Protein AF-A0A2Z5E8T5-F1 (afdb_monomer)

Nearest PDB structures (foldseek):
  2a0l-assembly1_A  TM=4.225E-01  e=3.877E+00  Aeropyrum pernix

Structure (mmCIF, N/CA/C/O backbone):
data_AF-A0A2Z5E8T5-F1
#
_entry.id   AF-A0A2Z5E8T5-F1
#
loop_
_atom_site.group_PDB
_atom_site.id
_atom_site.type_symbol
_atom_site.label_atom_id
_atom_site.label_alt_id
_atom_site.label_comp_id
_atom_site.label_asym_id
_atom_site.label_entity_id
_atom_site.label_seq_id
_atom_site.pdbx_PDB_ins_code
_atom_site.Cartn_x
_atom_site.Cartn_y
_atom_site.Cartn_z
_atom_site.occupancy
_atom_site.B_iso_or_equiv
_atom_site.auth_seq_id
_atom_site.auth_comp_id
_atom_site.auth_asym_id
_atom_site.auth_atom_id
_atom_site.pdbx_PDB_model_num
ATOM 1 N N . MET A 1 1 ? 76.061 -44.565 -64.179 1.00 37.62 1 MET A N 1
ATOM 2 C CA . MET A 1 1 ? 76.411 -43.199 -64.621 1.00 37.62 1 MET A CA 1
ATOM 3 C C . MET A 1 1 ? 75.192 -42.305 -64.399 1.00 37.62 1 MET A C 1
ATOM 5 O O . MET A 1 1 ? 74.173 -42.551 -65.015 1.00 37.62 1 MET A O 1
ATOM 9 N N . ARG A 1 2 ? 75.300 -41.370 -63.441 1.00 33.19 2 ARG A N 1
ATOM 10 C CA . ARG A 1 2 ? 74.485 -40.158 -63.188 1.00 33.19 2 ARG A CA 1
ATOM 11 C C . ARG A 1 2 ? 72.934 -40.167 -63.265 1.00 33.19 2 ARG A C 1
ATOM 13 O O . ARG A 1 2 ? 72.354 -40.121 -64.337 1.00 33.19 2 ARG A O 1
ATOM 20 N N . THR A 1 3 ? 72.355 -39.966 -62.071 1.00 33.94 3 THR A N 1
ATOM 21 C CA . THR A 1 3 ? 71.378 -38.913 -61.692 1.00 33.94 3 THR A CA 1
ATOM 22 C C . THR A 1 3 ? 69.934 -38.986 -62.209 1.00 33.94 3 THR A C 1
ATOM 24 O O . THR A 1 3 ? 69.687 -38.767 -63.389 1.00 33.94 3 THR A O 1
ATOM 27 N N . LYS A 1 4 ? 68.972 -39.086 -61.272 1.00 38.22 4 LYS A N 1
ATOM 28 C CA . LYS A 1 4 ? 67.991 -38.032 -60.896 1.00 38.22 4 LYS A CA 1
ATOM 29 C C . LYS A 1 4 ? 66.835 -38.657 -60.096 1.00 38.22 4 LYS A C 1
ATOM 31 O O . LYS A 1 4 ? 65.889 -39.173 -60.677 1.00 38.22 4 LYS A O 1
ATOM 36 N N . GLU A 1 5 ? 66.901 -38.582 -58.766 1.00 36.44 5 GLU A N 1
ATOM 37 C CA . GLU A 1 5 ? 65.708 -38.716 -57.922 1.00 36.44 5 GLU A CA 1
ATOM 38 C C . GLU A 1 5 ? 64.935 -37.397 -57.975 1.00 36.44 5 GLU A C 1
ATOM 40 O O . GLU A 1 5 ? 65.465 -36.329 -57.666 1.00 36.44 5 GLU A O 1
ATOM 45 N N . ILE A 1 6 ? 63.698 -37.479 -58.458 1.00 43.78 6 ILE A N 1
ATOM 46 C CA . ILE A 1 6 ? 62.790 -36.354 -58.641 1.00 43.78 6 ILE A CA 1
ATOM 47 C C . ILE A 1 6 ? 61.956 -36.198 -57.370 1.00 43.78 6 ILE A C 1
ATOM 49 O O . ILE A 1 6 ? 61.222 -37.094 -56.957 1.00 43.78 6 ILE A O 1
ATOM 53 N N . THR A 1 7 ? 62.095 -35.015 -56.783 1.00 37.44 7 THR A N 1
ATOM 54 C CA . THR A 1 7 ? 61.328 -34.419 -55.693 1.00 37.44 7 THR A CA 1
ATOM 55 C C . THR A 1 7 ? 59.827 -34.716 -55.781 1.00 37.44 7 THR A C 1
ATOM 57 O O . THR A 1 7 ? 59.145 -34.278 -56.707 1.00 37.44 7 THR A O 1
ATOM 60 N N . ARG A 1 8 ? 59.284 -35.398 -54.766 1.00 42.44 8 ARG A N 1
ATOM 61 C CA . ARG A 1 8 ? 57.838 -35.449 -54.506 1.00 42.44 8 ARG A CA 1
ATOM 62 C C . ARG A 1 8 ? 57.393 -34.126 -53.874 1.00 42.44 8 ARG A C 1
ATOM 64 O O . ARG A 1 8 ? 57.568 -33.924 -52.677 1.00 42.44 8 ARG A O 1
ATOM 71 N N . HIS A 1 9 ? 56.773 -33.250 -54.660 1.00 41.66 9 HIS A N 1
ATOM 72 C CA . HIS A 1 9 ? 55.903 -32.189 -54.149 1.00 41.66 9 HIS A CA 1
ATOM 73 C C . HIS A 1 9 ? 54.445 -32.605 -54.361 1.00 41.66 9 HIS A C 1
ATOM 75 O O . HIS A 1 9 ? 53.893 -32.460 -55.446 1.00 41.66 9 HIS A O 1
ATOM 81 N N . GLY A 1 10 ? 53.845 -33.173 -53.313 1.00 39.38 10 GLY A N 1
ATOM 82 C CA . GLY A 1 10 ? 52.421 -33.487 -53.236 1.00 39.38 10 GLY A CA 1
ATOM 83 C C . GLY A 1 10 ? 51.745 -32.553 -52.240 1.00 39.38 10 GLY A C 1
ATOM 84 O O . GLY A 1 10 ? 52.030 -32.612 -51.050 1.00 39.38 10 GLY A O 1
ATOM 85 N N . ALA A 1 11 ? 50.906 -31.672 -52.777 1.00 38.12 11 ALA A N 1
ATOM 86 C CA . ALA A 1 11 ? 50.112 -30.631 -52.138 1.00 38.12 11 ALA A CA 1
ATOM 87 C C . ALA A 1 11 ? 49.584 -30.953 -50.725 1.00 38.12 11 ALA A C 1
ATOM 89 O O . ALA A 1 11 ? 48.698 -31.789 -50.544 1.00 38.12 11 ALA A O 1
ATOM 90 N N . ALA A 1 12 ? 50.045 -30.185 -49.734 1.00 37.97 12 ALA A N 1
ATOM 91 C CA . ALA A 1 12 ? 49.300 -29.987 -48.501 1.00 37.97 12 ALA A CA 1
ATOM 92 C C . ALA A 1 12 ? 48.084 -29.105 -48.823 1.00 37.97 12 ALA A C 1
ATOM 94 O O . ALA A 1 12 ? 48.217 -27.911 -49.088 1.00 37.97 12 ALA A O 1
ATOM 95 N N . THR A 1 13 ? 46.895 -29.707 -48.833 1.00 41.06 13 THR A N 1
ATOM 96 C CA . THR A 1 13 ? 45.636 -28.959 -48.814 1.00 41.06 13 THR A CA 1
ATOM 97 C C . THR A 1 13 ? 45.544 -28.270 -47.458 1.00 41.06 13 THR A C 1
ATOM 99 O O . THR A 1 13 ? 45.230 -28.895 -46.449 1.00 41.06 13 THR A O 1
ATOM 102 N N . VAL A 1 14 ? 45.887 -26.986 -47.422 1.00 44.00 14 VAL A N 1
ATOM 103 C CA . VAL A 1 14 ? 45.612 -26.122 -46.274 1.00 44.00 14 VAL A CA 1
ATOM 104 C C . VAL A 1 14 ? 44.092 -25.960 -46.209 1.00 44.00 14 VAL A C 1
ATOM 106 O O . VAL A 1 14 ? 43.507 -25.522 -47.204 1.00 44.00 14 VAL A O 1
ATOM 109 N N . PRO A 1 15 ? 43.416 -26.305 -45.099 1.00 41.75 15 PRO A N 1
ATOM 110 C CA . PRO A 1 15 ? 42.011 -25.972 -44.969 1.00 41.75 15 PRO A CA 1
ATOM 111 C C . PRO A 1 15 ? 41.918 -24.446 -44.972 1.00 41.75 15 PRO A C 1
ATOM 113 O O . PRO A 1 15 ? 42.493 -23.771 -44.115 1.00 41.75 15 PRO A O 1
ATOM 116 N N . ILE A 1 16 ? 41.221 -23.895 -45.964 1.00 44.69 16 ILE A N 1
ATOM 117 C CA . ILE A 1 16 ? 40.767 -22.509 -45.935 1.00 44.69 16 ILE A CA 1
ATOM 118 C C . ILE A 1 16 ? 39.766 -22.448 -44.782 1.00 44.69 16 ILE A C 1
ATOM 120 O O . ILE A 1 16 ? 38.584 -22.739 -44.945 1.00 44.69 16 ILE A O 1
ATOM 124 N N . ILE A 1 17 ? 40.269 -22.157 -43.583 1.00 47.75 17 ILE A N 1
ATOM 125 C CA . ILE A 1 17 ? 39.440 -21.821 -42.434 1.00 47.75 17 ILE A CA 1
ATOM 126 C C . ILE A 1 17 ? 38.748 -20.521 -42.820 1.00 47.75 17 ILE A C 1
ATOM 128 O O . ILE A 1 17 ? 39.371 -19.457 -42.883 1.00 47.75 17 ILE A O 1
ATOM 132 N N . ASP A 1 18 ? 37.464 -20.635 -43.143 1.00 47.28 18 ASP A N 1
ATOM 133 C CA . ASP A 1 18 ? 36.591 -19.513 -43.432 1.00 47.28 18 ASP A CA 1
ATOM 134 C C . ASP A 1 18 ? 36.498 -18.618 -42.186 1.00 47.28 18 ASP A C 1
ATOM 136 O O . ASP A 1 18 ? 35.651 -18.799 -41.308 1.00 47.28 18 ASP A O 1
ATOM 140 N N . ARG A 1 19 ? 37.393 -17.622 -42.099 1.00 44.12 19 ARG A N 1
ATOM 141 C CA . ARG A 1 19 ? 37.381 -16.574 -41.060 1.00 44.12 19 ARG A CA 1
ATOM 142 C C . ARG A 1 19 ? 36.030 -15.856 -40.980 1.00 44.12 19 ARG A C 1
ATOM 144 O O . ARG A 1 19 ? 35.730 -15.242 -39.958 1.00 44.12 19 ARG A O 1
ATOM 151 N N . ARG A 1 20 ? 35.210 -15.923 -42.033 1.00 46.78 20 ARG A N 1
ATOM 152 C CA . ARG A 1 20 ? 33.877 -15.320 -42.092 1.00 46.78 20 ARG A CA 1
ATOM 153 C C . ARG A 1 20 ? 32.822 -16.148 -41.350 1.00 46.78 20 ARG A C 1
ATOM 155 O O . ARG A 1 20 ? 31.819 -15.562 -40.943 1.00 46.78 20 ARG A O 1
ATOM 162 N N . SER A 1 21 ? 33.054 -17.448 -41.137 1.00 41.28 21 SER A N 1
ATOM 163 C CA . SER A 1 21 ? 32.186 -18.324 -40.338 1.00 41.28 21 SER A CA 1
ATOM 164 C C . SER A 1 21 ? 32.439 -18.155 -38.836 1.00 41.28 21 SER A C 1
ATOM 166 O O . SER A 1 21 ? 31.487 -17.906 -38.098 1.00 41.28 21 SER A O 1
ATOM 168 N N . MET A 1 22 ? 33.707 -18.135 -38.391 1.00 37.91 22 MET A N 1
ATOM 169 C CA . MET A 1 22 ? 34.032 -17.920 -36.965 1.00 37.91 22 MET A CA 1
ATOM 170 C C . MET A 1 22 ? 33.538 -16.559 -36.451 1.00 37.91 22 MET A C 1
ATOM 172 O O . MET A 1 22 ? 32.904 -16.491 -35.404 1.00 37.91 22 MET A O 1
ATOM 176 N N . LEU A 1 23 ? 33.713 -15.478 -37.224 1.00 47.28 23 LEU A N 1
ATOM 177 C CA . LEU A 1 23 ? 33.246 -14.147 -36.810 1.00 47.28 23 LEU A CA 1
ATOM 178 C C . LEU A 1 23 ? 31.711 -14.036 -36.734 1.00 47.28 23 LEU A C 1
ATOM 180 O O . LEU A 1 23 ? 31.197 -13.206 -35.987 1.00 47.28 23 LEU A O 1
ATOM 184 N N . ARG A 1 24 ? 30.955 -14.858 -37.478 1.00 45.69 24 ARG A N 1
ATOM 185 C CA . ARG A 1 24 ? 29.482 -14.884 -37.381 1.00 45.69 24 ARG A CA 1
ATOM 186 C C . ARG A 1 24 ? 29.002 -15.664 -36.161 1.00 45.69 24 ARG A C 1
ATOM 188 O O . ARG A 1 24 ? 27.991 -15.282 -35.572 1.00 45.69 24 ARG A O 1
ATOM 195 N N . GLU A 1 25 ? 29.708 -16.719 -35.769 1.00 45.88 25 GLU A N 1
ATOM 196 C CA . GLU A 1 25 ? 29.376 -17.515 -34.583 1.00 45.88 25 GLU A CA 1
ATOM 197 C C . GLU A 1 25 ? 29.779 -16.812 -33.287 1.00 45.88 25 GLU A C 1
ATOM 199 O O . GLU A 1 25 ? 28.985 -16.817 -32.347 1.00 45.88 25 GLU A O 1
ATOM 204 N N . ASP A 1 26 ? 30.908 -16.098 -33.263 1.00 45.84 26 ASP A N 1
ATOM 205 C CA . ASP A 1 26 ? 31.316 -15.274 -32.117 1.00 45.84 26 ASP A CA 1
ATOM 206 C C . ASP A 1 26 ? 30.345 -14.113 -31.869 1.00 45.84 26 ASP A C 1
ATOM 208 O O . ASP A 1 26 ? 29.945 -13.863 -30.732 1.00 45.84 26 ASP A O 1
ATOM 212 N N . VAL A 1 27 ? 29.856 -13.450 -32.924 1.00 51.03 27 VAL A N 1
ATOM 213 C CA . VAL A 1 27 ? 28.809 -12.420 -32.789 1.00 51.03 27 VAL A CA 1
ATOM 214 C C . VAL A 1 27 ? 27.501 -13.038 -32.284 1.00 51.03 27 VAL A C 1
ATOM 216 O O . VAL A 1 27 ? 26.835 -12.445 -31.431 1.00 51.03 27 VAL A O 1
ATOM 219 N N . LYS A 1 28 ? 27.137 -14.242 -32.741 1.00 49.72 28 LYS A N 1
ATOM 220 C CA . LYS A 1 28 ? 25.921 -14.948 -32.301 1.00 49.72 28 LYS A CA 1
ATOM 221 C C . LYS A 1 28 ? 26.032 -15.456 -30.854 1.00 49.72 28 LYS A C 1
ATOM 223 O O . LYS A 1 28 ? 25.049 -15.384 -30.115 1.00 49.72 28 LYS A O 1
ATOM 228 N N . MET A 1 29 ? 27.216 -15.889 -30.416 1.00 52.53 29 MET A N 1
ATOM 229 C CA . MET A 1 29 ? 27.487 -16.280 -29.028 1.00 52.53 29 MET A CA 1
ATOM 230 C C . MET A 1 29 ? 27.579 -15.075 -28.088 1.00 52.53 29 MET A C 1
ATOM 232 O O . MET A 1 29 ? 27.025 -15.131 -26.990 1.00 52.53 29 MET A O 1
ATOM 236 N N . MET A 1 30 ? 28.170 -13.959 -28.522 1.00 41.31 30 MET A N 1
ATOM 237 C CA . MET A 1 30 ? 28.279 -12.747 -27.706 1.00 41.31 30 MET A CA 1
ATOM 238 C C . MET A 1 30 ? 26.911 -12.080 -27.495 1.00 41.31 30 MET A C 1
ATOM 240 O O . MET A 1 30 ? 26.577 -11.737 -26.364 1.00 41.31 30 MET A O 1
ATOM 244 N N . HIS A 1 31 ? 26.049 -12.010 -28.519 1.00 44.62 31 HIS A N 1
ATOM 245 C CA . HIS A 1 31 ? 24.670 -11.521 -28.351 1.00 44.62 31 HIS A CA 1
ATOM 246 C C . HIS A 1 31 ? 23.830 -12.455 -27.468 1.00 44.62 31 HIS A C 1
ATOM 248 O O . HIS A 1 31 ? 23.099 -11.978 -26.605 1.00 44.62 31 HIS A O 1
ATOM 254 N N . SER A 1 32 ? 23.980 -13.780 -27.599 1.00 49.50 32 SER A N 1
ATOM 255 C CA . SER A 1 32 ? 23.260 -14.746 -26.754 1.00 49.50 32 SER A CA 1
ATOM 256 C C . SER A 1 32 ? 23.708 -14.703 -25.285 1.00 49.50 32 SER A C 1
ATOM 258 O O . SER A 1 32 ? 22.885 -14.866 -24.381 1.00 49.50 32 SER A O 1
ATOM 260 N N . ALA A 1 33 ? 24.994 -14.449 -25.022 1.00 46.50 33 ALA A N 1
ATOM 261 C CA . ALA A 1 33 ? 25.519 -14.251 -23.673 1.00 46.50 33 ALA A CA 1
ATOM 262 C C . ALA A 1 33 ? 25.055 -12.916 -23.068 1.00 46.50 33 ALA A C 1
ATOM 264 O O . ALA A 1 33 ? 24.668 -12.889 -21.903 1.00 46.50 33 ALA A O 1
ATOM 265 N N . ILE A 1 34 ? 24.997 -11.841 -23.862 1.00 46.94 34 ILE A N 1
ATOM 266 C CA . ILE A 1 34 ? 24.496 -10.527 -23.429 1.00 46.94 34 ILE A CA 1
ATOM 267 C C . ILE A 1 34 ? 22.990 -10.583 -23.124 1.00 46.94 34 ILE A C 1
ATOM 269 O O . ILE A 1 34 ? 22.568 -10.081 -22.083 1.00 46.94 34 ILE A O 1
ATOM 273 N N . THR A 1 35 ? 22.174 -11.267 -23.936 1.00 47.72 35 THR A N 1
ATOM 274 C CA . THR A 1 35 ? 20.739 -11.465 -23.641 1.00 47.72 35 THR A CA 1
ATOM 275 C C . THR A 1 35 ? 20.521 -12.307 -22.375 1.00 47.72 35 THR A C 1
ATOM 277 O O . THR A 1 35 ? 19.604 -12.038 -21.600 1.00 47.72 35 THR A O 1
ATOM 280 N N . ARG A 1 36 ? 21.389 -13.293 -22.109 1.00 43.62 36 ARG A N 1
ATOM 281 C CA . ARG A 1 36 ? 21.319 -14.165 -20.921 1.00 43.62 36 ARG A CA 1
ATOM 282 C C . ARG A 1 36 ? 21.830 -13.480 -19.649 1.00 43.62 36 ARG A C 1
ATOM 284 O O . ARG A 1 36 ? 21.239 -13.662 -18.591 1.00 43.62 36 ARG A O 1
ATOM 291 N N . ALA A 1 37 ? 22.868 -12.651 -19.755 1.00 39.50 37 ALA A N 1
ATOM 292 C CA . ALA A 1 37 ? 23.387 -11.834 -18.659 1.00 39.50 37 ALA A CA 1
ATOM 293 C C . ALA A 1 37 ? 22.433 -10.679 -18.300 1.00 39.50 37 ALA A C 1
ATOM 295 O O . ALA A 1 37 ? 22.218 -10.407 -17.122 1.00 39.50 37 ALA A O 1
ATOM 296 N N . ALA A 1 38 ? 21.776 -10.060 -19.288 1.00 45.88 38 ALA A N 1
ATOM 297 C CA . ALA A 1 38 ? 20.721 -9.071 -19.052 1.00 45.88 38 ALA A CA 1
ATOM 298 C C . ALA A 1 38 ? 19.468 -9.692 -18.402 1.00 45.88 38 ALA A C 1
ATOM 300 O O . ALA A 1 38 ? 18.829 -9.060 -17.559 1.00 45.88 38 ALA A O 1
ATOM 301 N N . ALA A 1 39 ? 19.141 -10.948 -18.730 1.00 45.19 39 ALA A N 1
ATOM 302 C CA . ALA A 1 39 ? 18.087 -11.702 -18.049 1.00 45.19 39 ALA A CA 1
ATOM 303 C C . ALA A 1 39 ? 18.470 -12.097 -16.606 1.00 45.19 39 ALA A C 1
ATOM 305 O O . ALA A 1 39 ? 17.601 -12.124 -15.735 1.00 45.19 39 ALA A O 1
ATOM 306 N N . ALA A 1 40 ? 19.757 -12.345 -16.334 1.00 42.03 40 ALA A N 1
ATOM 307 C CA . ALA A 1 40 ? 20.264 -12.748 -15.018 1.00 42.03 40 ALA A CA 1
ATOM 308 C C . ALA A 1 40 ? 20.259 -11.616 -13.969 1.00 42.03 40 ALA A C 1
ATOM 310 O O . ALA A 1 40 ? 20.168 -11.893 -12.775 1.00 42.03 40 ALA A O 1
ATOM 311 N N . THR A 1 41 ? 20.280 -10.346 -14.391 1.00 43.78 41 THR A N 1
ATOM 312 C CA . THR A 1 41 ? 20.218 -9.179 -13.483 1.00 43.78 41 THR A CA 1
ATOM 313 C C . THR A 1 41 ? 18.798 -8.638 -13.301 1.00 43.78 41 THR A C 1
ATOM 315 O O . THR A 1 41 ? 18.598 -7.581 -12.697 1.00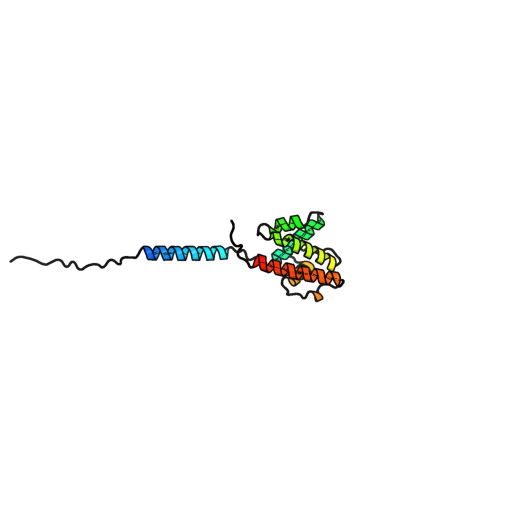 43.78 41 THR A O 1
ATOM 318 N N . ARG A 1 42 ? 17.766 -9.355 -13.767 1.00 52.19 42 ARG A N 1
ATOM 319 C CA . ARG A 1 42 ? 16.385 -9.056 -13.381 1.00 52.19 42 ARG A CA 1
ATOM 320 C C . ARG A 1 42 ? 16.229 -9.479 -11.921 1.00 52.19 42 ARG A C 1
ATOM 322 O O . ARG A 1 42 ? 15.812 -10.596 -11.639 1.00 52.19 42 ARG A O 1
ATOM 329 N N . ARG A 1 43 ? 16.631 -8.599 -10.994 1.00 52.81 43 ARG A N 1
ATOM 330 C CA . ARG A 1 43 ? 16.425 -8.736 -9.545 1.00 52.81 43 ARG A CA 1
ATOM 331 C C . ARG A 1 43 ? 14.983 -9.196 -9.360 1.00 52.81 43 ARG A C 1
ATOM 333 O O . ARG A 1 43 ? 14.076 -8.408 -9.603 1.00 52.81 43 ARG A O 1
ATOM 340 N N . GLN A 1 44 ? 14.773 -10.476 -9.051 1.00 57.28 44 GLN A N 1
ATOM 341 C CA . GLN A 1 44 ? 13.435 -11.032 -8.887 1.00 57.28 44 GLN A CA 1
ATOM 342 C C . GLN A 1 44 ? 12.778 -10.253 -7.755 1.00 57.28 44 GLN A C 1
ATOM 344 O O . GLN A 1 44 ? 13.182 -10.348 -6.595 1.00 57.28 44 GLN A O 1
ATOM 349 N N . ILE A 1 45 ? 11.827 -9.394 -8.106 1.00 65.12 45 ILE A N 1
ATOM 350 C CA . ILE A 1 45 ? 11.086 -8.638 -7.113 1.00 65.12 45 ILE A CA 1
ATOM 351 C C . ILE A 1 45 ? 10.032 -9.585 -6.585 1.00 65.12 45 ILE A C 1
ATOM 353 O O . ILE A 1 45 ? 9.113 -9.968 -7.302 1.00 65.12 45 ILE A O 1
ATOM 357 N N . ASN A 1 46 ? 10.195 -9.970 -5.324 1.00 83.88 46 ASN A N 1
ATOM 358 C CA . ASN A 1 46 ? 9.161 -10.681 -4.604 1.00 83.88 46 ASN A CA 1
ATOM 359 C C . ASN A 1 46 ? 7.971 -9.709 -4.414 1.00 83.88 46 ASN A C 1
ATOM 361 O O . ASN A 1 46 ? 8.151 -8.681 -3.747 1.00 83.88 46 ASN A O 1
ATOM 365 N N . PRO A 1 47 ? 6.778 -9.989 -4.975 1.00 85.12 47 PRO A N 1
ATOM 366 C CA . PRO A 1 47 ? 5.607 -9.117 -4.860 1.00 85.12 47 PRO A CA 1
ATOM 367 C C . PRO A 1 47 ? 5.275 -8.747 -3.411 1.00 85.12 47 PRO A C 1
ATOM 369 O O . PRO A 1 47 ? 4.981 -7.589 -3.124 1.00 85.12 47 PRO A O 1
ATOM 372 N N . SER A 1 48 ? 5.439 -9.675 -2.466 1.00 90.31 48 SER A N 1
ATOM 373 C CA . SER A 1 48 ? 5.204 -9.426 -1.040 1.00 90.31 48 SER A CA 1
ATOM 374 C C . SER A 1 48 ? 6.162 -8.375 -0.464 1.00 90.31 48 SER A C 1
ATOM 376 O O . SER A 1 48 ? 5.775 -7.566 0.382 1.00 90.31 48 SER A O 1
ATOM 378 N N . THR A 1 49 ? 7.408 -8.319 -0.950 1.00 91.75 49 THR A N 1
ATOM 379 C CA . THR A 1 49 ? 8.380 -7.292 -0.523 1.00 91.75 49 THR A CA 1
ATOM 380 C C . THR A 1 49 ? 8.040 -5.905 -1.066 1.00 91.75 49 THR A C 1
ATOM 382 O O . THR A 1 49 ? 8.266 -4.907 -0.381 1.00 91.75 49 THR A O 1
ATOM 385 N N . LEU A 1 50 ? 7.455 -5.828 -2.265 1.00 92.88 50 LEU A N 1
ATOM 386 C CA . LEU A 1 50 ? 6.936 -4.577 -2.818 1.00 92.88 50 LEU A CA 1
ATOM 387 C C . LEU A 1 50 ? 5.743 -4.086 -1.995 1.00 92.88 50 LEU A C 1
ATOM 389 O O . LEU A 1 50 ? 5.760 -2.950 -1.525 1.00 92.88 50 LEU A O 1
ATOM 393 N N . VAL A 1 51 ? 4.749 -4.952 -1.786 1.00 94.88 51 VAL A N 1
ATOM 394 C CA . VAL A 1 51 ? 3.512 -4.627 -1.059 1.00 94.88 51 VAL A CA 1
ATOM 395 C C . VAL A 1 51 ? 3.819 -4.125 0.351 1.00 94.88 51 VAL A C 1
ATOM 397 O O . VAL A 1 51 ? 3.343 -3.065 0.747 1.00 94.88 51 VAL A O 1
ATOM 400 N N . THR A 1 52 ? 4.691 -4.818 1.085 1.00 96.12 52 THR A N 1
ATOM 401 C CA . THR A 1 52 ? 5.107 -4.394 2.435 1.00 96.12 52 THR A CA 1
ATOM 402 C C . THR A 1 52 ? 5.883 -3.081 2.427 1.00 96.12 52 THR A C 1
ATOM 404 O O . THR A 1 52 ? 5.643 -2.222 3.274 1.00 96.12 52 THR A O 1
ATOM 407 N N . SER A 1 53 ? 6.775 -2.871 1.453 1.00 95.69 53 SER A N 1
ATOM 408 C CA . SER A 1 53 ? 7.512 -1.607 1.318 1.00 95.69 53 SER A CA 1
ATOM 409 C C . SER A 1 53 ? 6.576 -0.428 1.048 1.00 95.69 53 SER A C 1
ATOM 411 O O . SER A 1 53 ? 6.749 0.638 1.639 1.00 95.69 53 SER A O 1
ATOM 413 N N . VAL A 1 54 ? 5.579 -0.623 0.183 1.00 96.81 54 VAL A N 1
ATOM 414 C CA . VAL A 1 54 ? 4.544 0.368 -0.126 1.00 96.81 54 VAL A CA 1
ATOM 415 C C . VAL A 1 54 ? 3.705 0.668 1.112 1.00 96.81 54 VAL A C 1
ATOM 417 O O . VAL A 1 54 ? 3.624 1.830 1.506 1.00 96.81 54 VAL A O 1
ATOM 420 N N . ALA A 1 55 ? 3.144 -0.358 1.759 1.00 97.50 55 ALA A N 1
ATOM 421 C CA . ALA A 1 55 ? 2.277 -0.194 2.924 1.00 97.50 55 ALA A CA 1
ATOM 422 C C . ALA A 1 55 ? 2.991 0.554 4.059 1.00 97.50 55 ALA A C 1
ATOM 424 O O . ALA A 1 55 ? 2.471 1.533 4.594 1.00 97.50 55 ALA A O 1
ATOM 425 N N . ARG A 1 56 ? 4.238 0.168 4.356 1.00 97.50 56 ARG A N 1
ATOM 426 C CA . ARG A 1 56 ? 5.082 0.826 5.366 1.00 97.50 56 ARG A CA 1
ATOM 427 C C . ARG A 1 56 ? 5.407 2.264 5.010 1.00 97.50 56 ARG A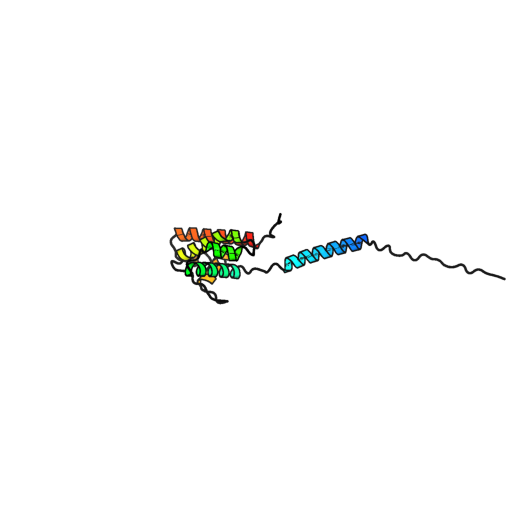 C 1
ATOM 429 O O . ARG A 1 56 ? 5.322 3.143 5.865 1.00 97.50 56 ARG A O 1
ATOM 436 N N . ARG A 1 57 ? 5.780 2.524 3.754 1.00 97.62 57 ARG A N 1
ATOM 437 C CA . ARG A 1 57 ? 6.097 3.882 3.294 1.00 97.62 57 ARG A CA 1
ATOM 438 C C . ARG A 1 57 ? 4.875 4.788 3.376 1.00 97.62 57 ARG A C 1
ATOM 440 O O . ARG A 1 57 ? 5.007 5.934 3.798 1.00 97.62 57 ARG A O 1
ATOM 447 N N . TRP A 1 58 ? 3.717 4.271 2.987 1.00 98.06 58 TRP A N 1
ATOM 448 C CA . TRP A 1 58 ? 2.451 4.984 3.026 1.00 98.06 58 TRP A CA 1
ATOM 449 C C . TRP A 1 58 ? 2.011 5.284 4.463 1.00 98.06 58 TRP A C 1
ATOM 451 O O . TRP A 1 58 ? 1.725 6.439 4.776 1.00 98.06 58 TRP A O 1
ATOM 461 N N . ARG A 1 59 ? 2.048 4.286 5.358 1.00 97.50 59 ARG A N 1
ATOM 462 C CA . ARG A 1 59 ? 1.667 4.455 6.770 1.00 97.50 59 ARG A CA 1
ATOM 463 C C . ARG A 1 59 ? 2.585 5.444 7.475 1.00 97.50 59 ARG A C 1
ATOM 465 O O . ARG A 1 59 ? 2.099 6.409 8.047 1.00 97.50 59 ARG A O 1
ATOM 472 N N . SER A 1 60 ? 3.900 5.301 7.299 1.00 97.19 60 SER A N 1
ATOM 473 C CA . SER A 1 60 ? 4.880 6.251 7.837 1.00 97.19 60 SER A CA 1
ATOM 474 C C . SER A 1 60 ? 4.668 7.674 7.312 1.00 97.19 60 SER A C 1
ATOM 476 O O . SER A 1 60 ? 4.822 8.628 8.070 1.00 97.19 60 SER A O 1
ATOM 478 N N . ALA A 1 61 ? 4.300 7.845 6.037 1.00 97.06 61 ALA A N 1
ATOM 479 C CA . ALA A 1 61 ? 3.976 9.167 5.511 1.00 97.06 61 ALA A CA 1
ATOM 480 C C . ALA A 1 61 ? 2.741 9.754 6.208 1.00 97.06 61 ALA A C 1
ATOM 482 O O . ALA A 1 61 ? 2.789 10.904 6.633 1.00 97.06 61 ALA A O 1
ATOM 483 N N . ARG A 1 62 ? 1.678 8.962 6.396 1.00 95.69 62 ARG A N 1
ATOM 484 C CA . ARG A 1 62 ? 0.476 9.396 7.123 1.00 95.69 62 ARG A CA 1
ATOM 485 C C . ARG A 1 62 ? 0.744 9.720 8.589 1.00 95.69 62 ARG A C 1
ATOM 487 O O . ARG A 1 62 ? 0.283 10.756 9.052 1.00 95.69 62 ARG A O 1
ATOM 494 N N . ASP A 1 63 ? 1.512 8.888 9.288 1.00 96.06 63 ASP A N 1
ATOM 495 C CA . ASP A 1 63 ? 1.884 9.112 10.693 1.00 96.06 63 ASP A CA 1
ATOM 496 C C . ASP A 1 63 ? 2.649 10.425 10.887 1.00 96.06 63 ASP A C 1
ATOM 498 O O . ASP A 1 63 ? 2.484 11.104 11.894 1.00 96.06 63 ASP A O 1
ATOM 502 N N . 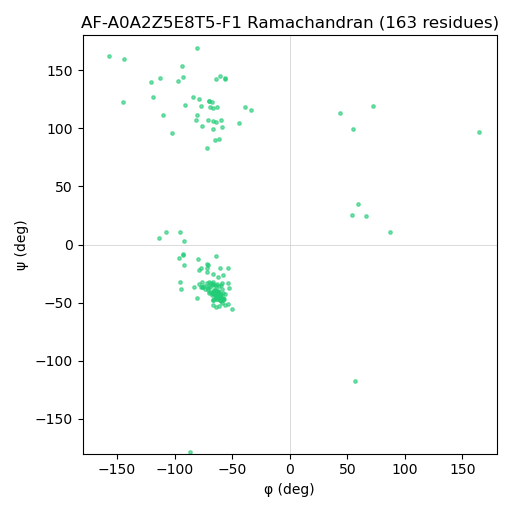LEU A 1 64 ? 3.468 10.799 9.903 1.00 96.44 64 LEU A N 1
ATOM 503 C CA . LEU A 1 64 ? 4.274 12.018 9.926 1.00 96.44 64 LEU A CA 1
ATOM 504 C C . LEU A 1 64 ? 3.571 13.231 9.288 1.00 96.44 64 LEU A C 1
ATOM 506 O O . LEU A 1 64 ? 4.192 14.284 9.162 1.00 96.44 64 LEU A O 1
ATOM 510 N N . GLY A 1 65 ? 2.317 13.099 8.838 1.00 95.56 65 GLY A N 1
ATOM 511 C CA . GLY A 1 65 ? 1.588 14.175 8.151 1.00 95.56 65 GLY A CA 1
ATOM 512 C C . GLY A 1 65 ? 2.180 14.564 6.789 1.00 95.56 65 GLY A C 1
ATOM 513 O O . GLY A 1 65 ? 2.018 15.691 6.326 1.00 95.56 65 GLY A O 1
ATOM 514 N N . LEU A 1 66 ? 2.902 13.649 6.145 1.00 96.19 66 LEU A N 1
ATOM 515 C CA . LEU A 1 66 ? 3.580 13.857 4.870 1.00 96.19 66 LEU A CA 1
ATOM 516 C C . LEU A 1 66 ? 2.701 13.409 3.689 1.00 96.19 66 LEU A C 1
ATOM 518 O O . LEU A 1 66 ? 1.896 12.485 3.824 1.00 96.19 66 LEU A O 1
ATOM 522 N N . PRO A 1 67 ? 2.892 13.985 2.488 1.00 95.44 67 PRO A N 1
ATOM 523 C CA . PRO A 1 67 ? 2.137 13.594 1.301 1.00 95.44 67 PRO A CA 1
ATOM 524 C C . PRO A 1 67 ? 2.485 12.160 0.868 1.00 95.44 67 PRO A C 1
ATOM 526 O O . PRO A 1 67 ? 3.559 11.898 0.318 1.00 95.44 67 PRO A O 1
ATOM 529 N N . ALA A 1 68 ? 1.563 11.224 1.111 1.00 95.44 68 ALA A N 1
ATOM 530 C CA . ALA A 1 68 ? 1.775 9.794 0.892 1.00 95.44 68 ALA A CA 1
ATOM 531 C C . ALA A 1 68 ? 2.091 9.455 -0.574 1.00 95.44 68 ALA A C 1
ATOM 533 O O . ALA A 1 68 ? 3.054 8.734 -0.837 1.00 95.44 68 ALA A O 1
ATOM 534 N N . GLN A 1 69 ? 1.369 10.050 -1.531 1.00 95.62 69 GLN A N 1
ATOM 535 C CA . GLN A 1 69 ? 1.618 9.856 -2.964 1.00 95.62 69 GLN A CA 1
ATOM 536 C C . GLN A 1 69 ? 3.041 10.249 -3.378 1.00 95.62 69 GLN A C 1
ATOM 538 O O . GLN A 1 69 ? 3.690 9.496 -4.094 1.00 95.62 69 GLN A O 1
ATOM 543 N N . ALA A 1 70 ? 3.588 11.362 -2.876 1.00 96.31 70 ALA A N 1
ATOM 544 C CA . ALA A 1 70 ? 4.964 11.764 -3.189 1.00 96.31 70 ALA A CA 1
ATOM 545 C C . ALA A 1 70 ? 5.999 10.755 -2.655 1.00 96.31 70 ALA A C 1
ATOM 547 O O . ALA A 1 70 ? 7.021 10.489 -3.289 1.00 96.31 70 ALA A O 1
ATOM 548 N N . ARG A 1 71 ? 5.731 10.152 -1.490 1.00 97.62 71 ARG A N 1
ATOM 549 C CA . ARG A 1 71 ? 6.602 9.126 -0.892 1.00 97.62 71 ARG A CA 1
ATOM 550 C C . ARG A 1 71 ? 6.500 7.787 -1.609 1.00 97.62 71 ARG A C 1
ATOM 552 O O . ARG A 1 71 ? 7.510 7.097 -1.735 1.00 97.62 71 ARG A O 1
ATOM 559 N N . LEU A 1 72 ? 5.311 7.437 -2.086 1.00 97.50 72 LEU A N 1
ATOM 560 C CA . LEU A 1 72 ? 5.102 6.277 -2.943 1.00 97.50 72 LEU A CA 1
ATOM 561 C C . LEU A 1 72 ? 5.761 6.465 -4.312 1.00 97.50 72 LEU A C 1
ATOM 563 O O . LEU A 1 72 ? 6.482 5.573 -4.749 1.00 97.50 72 LEU A O 1
ATOM 567 N N . TYR A 1 73 ? 5.627 7.642 -4.923 1.00 97.25 73 TYR A N 1
ATOM 568 C CA . TYR A 1 73 ? 6.320 7.991 -6.161 1.00 97.25 73 TYR A CA 1
ATOM 569 C C . TYR A 1 73 ? 7.830 7.786 -6.020 1.00 97.25 73 TYR A C 1
ATOM 571 O O . TYR A 1 73 ? 8.426 7.048 -6.797 1.00 97.25 73 TYR A O 1
ATOM 579 N N . ALA A 1 74 ? 8.443 8.348 -4.974 1.00 96.94 74 ALA A N 1
ATOM 580 C CA . ALA A 1 74 ? 9.878 8.200 -4.721 1.00 96.94 74 ALA A CA 1
ATOM 581 C C . ALA A 1 74 ? 10.317 6.742 -4.467 1.00 96.94 74 ALA A C 1
ATOM 583 O O . ALA A 1 74 ? 11.463 6.382 -4.730 1.00 96.94 74 ALA A O 1
ATOM 584 N N . LEU A 1 75 ? 9.425 5.895 -3.942 1.00 95.81 75 LEU A N 1
ATOM 585 C CA . LEU A 1 75 ? 9.688 4.468 -3.741 1.00 95.81 75 LEU A CA 1
ATOM 586 C C . LEU A 1 75 ? 9.640 3.677 -5.061 1.00 95.81 75 LEU A C 1
ATOM 588 O O . LEU A 1 75 ? 10.395 2.715 -5.228 1.00 95.81 75 LEU A O 1
ATOM 592 N N . LEU A 1 76 ? 8.738 4.058 -5.967 1.00 94.75 76 LEU A N 1
ATOM 593 C CA . LEU A 1 76 ? 8.398 3.311 -7.179 1.00 94.75 76 LEU A CA 1
ATOM 594 C C . LEU A 1 76 ? 9.175 3.780 -8.418 1.00 94.75 76 LEU A C 1
ATOM 596 O O . LEU A 1 76 ? 9.528 2.953 -9.261 1.00 94.75 76 LEU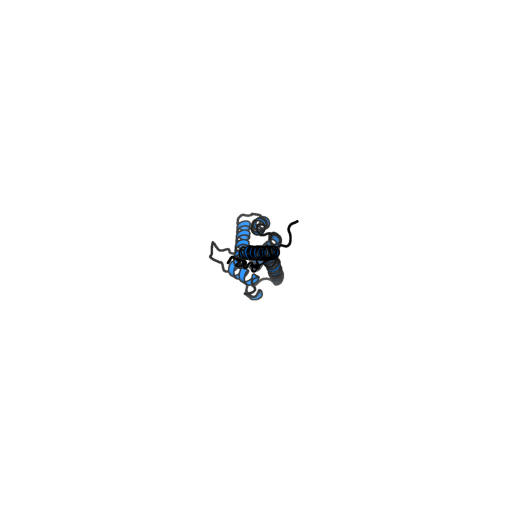 A O 1
ATOM 600 N N . SER A 1 77 ? 9.507 5.069 -8.506 1.00 93.94 77 SER A N 1
ATOM 601 C CA . SER A 1 77 ? 10.185 5.665 -9.663 1.00 93.94 77 SER A CA 1
ATOM 602 C C . SER A 1 77 ? 11.548 5.056 -10.013 1.00 93.94 77 SER A C 1
ATOM 604 O O . SER A 1 77 ? 11.821 4.915 -11.201 1.00 93.94 77 SER A O 1
ATOM 606 N N . PRO A 1 78 ? 12.389 4.563 -9.073 1.00 92.00 78 PRO A N 1
ATOM 607 C CA . PRO A 1 78 ? 13.660 3.930 -9.446 1.00 92.00 78 PRO A CA 1
ATOM 608 C C . PRO A 1 78 ? 13.501 2.644 -10.272 1.00 92.00 78 PRO A C 1
ATOM 610 O O . PRO A 1 78 ? 14.490 2.078 -10.731 1.00 92.00 78 PRO A O 1
ATOM 613 N N . ARG A 1 79 ? 12.271 2.134 -10.397 1.00 89.12 79 ARG A N 1
ATOM 614 C CA . ARG A 1 79 ? 11.920 0.953 -11.192 1.00 89.12 79 ARG A CA 1
ATOM 615 C C . ARG A 1 79 ? 11.028 1.292 -12.389 1.00 89.12 79 ARG A C 1
ATOM 617 O O . ARG A 1 79 ? 10.604 0.368 -13.072 1.00 89.12 79 ARG A O 1
ATOM 624 N N . ASN A 1 80 ? 10.767 2.575 -12.652 1.00 89.94 80 ASN A N 1
ATOM 625 C CA . ASN A 1 80 ? 9.777 3.055 -13.623 1.00 89.94 80 ASN A CA 1
ATOM 626 C C . ASN A 1 80 ? 8.349 2.562 -13.308 1.00 89.94 80 ASN A C 1
ATOM 628 O O . ASN A 1 80 ? 7.587 2.186 -14.198 1.00 89.94 80 ASN A O 1
ATOM 632 N N . TRP A 1 81 ? 8.016 2.447 -12.016 1.00 93.56 81 TRP A N 1
ATOM 633 C CA . TRP A 1 81 ? 6.731 1.924 -11.524 1.00 93.56 81 TRP A CA 1
ATOM 634 C C . TRP A 1 81 ? 5.832 3.016 -10.940 1.00 93.56 81 TRP A C 1
ATOM 636 O O . TRP A 1 81 ? 4.822 2.731 -10.297 1.00 93.56 81 TRP A O 1
ATOM 646 N N . GLU A 1 82 ? 6.188 4.281 -11.130 1.00 93.44 82 GLU A N 1
ATOM 647 C CA . GLU A 1 82 ? 5.495 5.441 -10.577 1.00 93.44 82 GLU A CA 1
ATOM 648 C C . GLU A 1 82 ? 4.022 5.516 -10.981 1.00 93.44 82 GLU A C 1
ATOM 650 O O . GLU A 1 82 ? 3.216 6.028 -10.202 1.00 93.44 82 GLU A O 1
ATOM 655 N N . MET A 1 83 ? 3.638 4.930 -12.121 1.00 92.50 83 MET A N 1
ATOM 656 C CA . MET A 1 83 ? 2.237 4.836 -12.544 1.00 92.50 83 MET A CA 1
ATOM 657 C C . MET A 1 83 ? 1.355 4.062 -11.548 1.00 92.50 83 MET A C 1
ATOM 659 O O . MET A 1 83 ? 0.142 4.251 -11.527 1.00 92.50 83 MET A O 1
ATOM 663 N N . MET A 1 84 ? 1.957 3.233 -10.685 1.00 94.56 84 MET A N 1
ATOM 664 C CA . MET A 1 84 ? 1.272 2.500 -9.615 1.00 94.56 84 MET A CA 1
ATOM 665 C C . MET A 1 84 ? 0.984 3.334 -8.370 1.00 94.56 84 MET A C 1
ATOM 667 O O . MET A 1 84 ? 0.200 2.911 -7.520 1.00 94.56 84 MET A O 1
ATOM 671 N N . THR A 1 85 ? 1.586 4.517 -8.252 1.00 96.38 85 THR A N 1
ATOM 672 C CA . THR A 1 85 ? 1.414 5.424 -7.109 1.00 96.38 85 THR A CA 1
ATOM 673 C C . THR A 1 85 ? -0.058 5.673 -6.753 1.00 96.38 85 THR A C 1
ATOM 675 O O . THR A 1 85 ? -0.426 5.405 -5.607 1.00 96.38 85 THR A O 1
ATOM 678 N N . PRO A 1 86 ? -0.927 6.130 -7.681 1.00 95.81 86 PRO A N 1
ATOM 679 C CA . PRO A 1 86 ? -2.331 6.388 -7.358 1.00 95.81 86 PRO A CA 1
ATOM 680 C C . PRO A 1 86 ? -3.116 5.113 -7.020 1.00 95.81 86 PRO A C 1
ATOM 682 O O . PRO A 1 86 ? -4.020 5.161 -6.186 1.00 95.81 86 PRO A O 1
ATOM 685 N N . ALA A 1 87 ? -2.769 3.970 -7.623 1.00 96.00 87 ALA A N 1
ATOM 686 C CA . ALA A 1 87 ? -3.432 2.700 -7.338 1.00 96.00 87 ALA A CA 1
ATOM 687 C C . ALA A 1 87 ? -3.149 2.246 -5.900 1.00 96.00 87 ALA A C 1
ATOM 689 O O . ALA A 1 87 ? -4.077 1.947 -5.149 1.00 96.00 87 ALA A O 1
ATOM 690 N N . PHE A 1 88 ? -1.880 2.284 -5.483 1.00 97.31 88 PHE A N 1
ATOM 691 C CA . PHE A 1 88 ? -1.497 1.937 -4.118 1.00 97.31 88 PHE A CA 1
ATOM 692 C C . PHE A 1 88 ? -2.022 2.927 -3.079 1.00 97.31 88 PHE A C 1
ATOM 694 O O . PHE A 1 88 ? -2.484 2.496 -2.026 1.00 97.31 88 PHE A O 1
ATOM 701 N N . ASP A 1 89 ? -1.994 4.230 -3.357 1.00 97.12 89 ASP A N 1
ATOM 702 C CA . ASP A 1 89 ? -2.542 5.228 -2.434 1.00 97.12 89 ASP A CA 1
ATOM 703 C C . ASP A 1 89 ? -4.048 5.019 -2.193 1.00 97.12 89 ASP A C 1
ATOM 705 O O . ASP A 1 89 ? -4.496 4.971 -1.045 1.00 97.12 89 ASP A O 1
ATOM 709 N N . SER A 1 90 ? -4.809 4.791 -3.271 1.00 96.00 90 SER A N 1
ATOM 710 C CA . SER A 1 90 ? -6.248 4.501 -3.201 1.00 96.00 90 SER A CA 1
ATOM 711 C C . SER A 1 90 ? -6.531 3.193 -2.464 1.00 96.00 90 SER A C 1
ATOM 713 O O . SER A 1 90 ? -7.409 3.145 -1.604 1.00 96.00 90 SER A O 1
ATOM 715 N N . LEU A 1 91 ? -5.770 2.135 -2.768 1.00 96.94 91 LEU A N 1
ATOM 716 C CA . LEU A 1 91 ? -5.897 0.833 -2.114 1.00 96.94 91 LEU A CA 1
ATOM 717 C C . LEU A 1 91 ? -5.672 0.938 -0.604 1.00 96.94 91 LEU A C 1
ATOM 719 O O . LEU A 1 91 ? -6.461 0.398 0.165 1.00 96.94 91 LEU A O 1
ATOM 723 N N . MET A 1 92 ? -4.624 1.643 -0.176 1.00 97.56 92 MET A N 1
ATOM 724 C CA . MET A 1 92 ? -4.316 1.808 1.245 1.00 97.56 92 MET A CA 1
ATOM 725 C C . MET A 1 92 ? -5.386 2.636 1.966 1.00 97.56 92 MET A C 1
ATOM 727 O O . MET A 1 92 ? -5.811 2.265 3.059 1.00 97.56 92 MET A O 1
ATOM 731 N N . ALA A 1 93 ? -5.882 3.713 1.347 1.00 95.81 93 ALA A N 1
ATOM 732 C CA . ALA A 1 93 ? -6.965 4.515 1.916 1.00 95.81 93 ALA A CA 1
ATOM 733 C C . ALA A 1 93 ? -8.268 3.709 2.071 1.00 95.81 93 ALA A C 1
ATOM 735 O O . ALA A 1 93 ? -8.919 3.781 3.114 1.00 95.81 93 ALA A O 1
ATOM 736 N N . LEU A 1 94 ? -8.623 2.909 1.062 1.00 94.75 94 LEU A N 1
ATOM 737 C CA . LEU A 1 94 ? -9.783 2.018 1.113 1.00 94.75 94 LEU A CA 1
ATOM 738 C C . LEU A 1 94 ? -9.586 0.874 2.109 1.00 94.75 94 LEU A C 1
ATOM 740 O O . LEU A 1 94 ? -10.546 0.483 2.761 1.00 94.75 94 LEU A O 1
ATOM 744 N N . CYS A 1 95 ? -8.357 0.384 2.283 1.00 94.25 95 CYS A N 1
ATOM 745 C CA . CYS A 1 95 ? -8.043 -0.627 3.287 1.00 94.25 95 CYS A CA 1
ATOM 746 C C . CYS A 1 95 ? -8.296 -0.099 4.706 1.00 94.25 95 CYS A C 1
ATOM 748 O O . CYS A 1 95 ? -8.984 -0.754 5.481 1.00 94.25 95 CYS A O 1
ATOM 750 N N . GLU A 1 96 ? -7.828 1.110 5.036 1.00 94.56 96 GLU A N 1
ATOM 751 C CA . GLU A 1 96 ? -8.131 1.733 6.337 1.00 94.56 96 GLU A CA 1
ATOM 752 C C . GLU A 1 96 ? -9.626 2.009 6.513 1.00 94.56 96 GLU A C 1
ATOM 754 O O . GLU A 1 96 ? -10.171 1.795 7.595 1.00 94.56 96 GLU A O 1
ATOM 759 N N . SER A 1 97 ? -10.305 2.440 5.444 1.00 92.81 97 SER A N 1
ATOM 760 C CA . SER A 1 97 ? -11.755 2.643 5.468 1.00 92.81 97 SER A CA 1
ATOM 761 C C . SER A 1 97 ? -12.516 1.340 5.710 1.00 92.81 97 SER A C 1
ATOM 763 O O . SER A 1 97 ? -13.482 1.348 6.467 1.00 92.81 97 SER A O 1
ATOM 765 N N . ALA A 1 98 ? -12.092 0.233 5.100 1.00 91.12 98 ALA A N 1
ATOM 766 C CA . ALA A 1 98 ? -12.705 -1.077 5.284 1.00 91.12 98 ALA A CA 1
ATOM 767 C C . ALA A 1 98 ? -12.427 -1.624 6.694 1.00 91.12 98 ALA A C 1
ATOM 769 O O . ALA A 1 98 ? -13.334 -2.123 7.351 1.00 91.12 98 ALA A O 1
ATOM 770 N N . LEU A 1 99 ? -11.199 -1.465 7.199 1.00 90.81 99 LEU A N 1
ATOM 771 C CA . LEU A 1 99 ? -10.806 -1.890 8.546 1.00 90.81 99 LEU A CA 1
ATOM 772 C C . LEU A 1 99 ? -11.425 -1.037 9.664 1.00 90.81 99 LEU A C 1
ATOM 774 O O . LEU A 1 99 ? -11.408 -1.458 10.819 1.00 90.81 99 LEU A O 1
ATOM 778 N N . 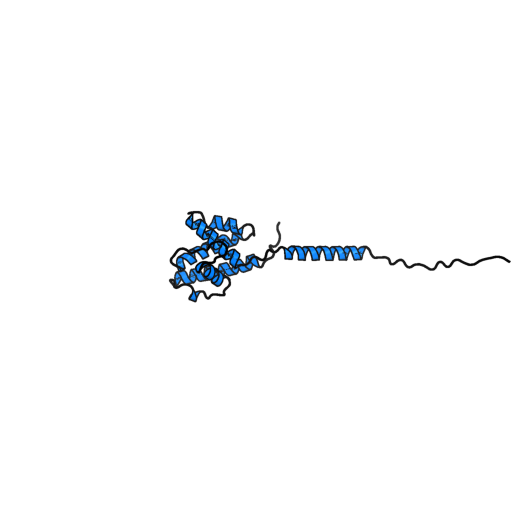SER A 1 100 ? -11.923 0.164 9.351 1.00 91.31 100 SER A N 1
ATOM 779 C CA . SER A 1 100 ? -12.378 1.165 10.333 1.00 91.31 100 SER A CA 1
ATOM 780 C C . SER A 1 100 ? -11.319 1.521 11.387 1.00 91.31 100 SER A C 1
ATOM 782 O O . SER A 1 100 ? -11.634 1.937 12.501 1.00 91.31 100 SER A O 1
ATOM 784 N N . ARG A 1 101 ? -10.040 1.351 11.043 1.00 93.69 101 ARG A N 1
ATOM 785 C CA . ARG A 1 101 ? -8.887 1.681 11.886 1.00 93.69 101 ARG A CA 1
ATOM 786 C C . ARG A 1 101 ? -7.643 1.904 11.023 1.00 93.69 101 ARG A C 1
ATOM 788 O O . ARG A 1 101 ? -7.609 1.437 9.882 1.00 93.69 101 ARG A O 1
ATOM 795 N N . PRO A 1 102 ? -6.596 2.550 11.565 1.00 95.12 102 PRO A N 1
ATOM 796 C CA . PRO A 1 102 ? -5.312 2.639 10.883 1.00 95.12 102 PRO A CA 1
ATOM 797 C C . PRO A 1 102 ? -4.738 1.259 10.533 1.00 95.12 102 PRO A C 1
ATOM 799 O O . PRO A 1 102 ? -4.857 0.303 11.311 1.00 95.12 102 PRO A O 1
ATOM 802 N N . PHE A 1 103 ? -4.090 1.179 9.373 1.00 96.19 103 PHE A N 1
ATOM 803 C CA . PHE A 1 103 ? -3.400 -0.018 8.903 1.00 96.19 103 PHE A CA 1
ATOM 804 C C . PHE A 1 103 ? -2.145 -0.265 9.748 1.00 96.19 103 PHE A C 1
ATOM 806 O O . PHE A 1 103 ? -1.267 0.595 9.839 1.00 96.19 103 PHE A O 1
ATOM 813 N N . ALA A 1 104 ? -2.030 -1.442 10.355 1.00 96.62 104 ALA A N 1
ATOM 814 C CA . ALA A 1 104 ? -0.895 -1.787 11.200 1.00 96.62 104 ALA A CA 1
ATOM 815 C C . ALA A 1 104 ? 0.282 -2.294 10.361 1.00 96.62 104 ALA A C 1
ATOM 817 O O . ALA A 1 104 ? 0.157 -3.265 9.616 1.00 96.62 104 ALA A O 1
ATOM 818 N N . THR A 1 105 ? 1.461 -1.700 10.536 1.00 96.62 105 THR A N 1
ATOM 819 C CA . THR A 1 105 ? 2.683 -2.108 9.827 1.00 96.62 105 THR A CA 1
ATOM 820 C C . THR A 1 105 ? 3.714 -2.716 10.760 1.00 96.62 105 THR A C 1
ATOM 822 O O . THR A 1 105 ? 3.881 -2.261 11.892 1.00 96.62 105 THR A O 1
ATOM 825 N N . GLY A 1 106 ? 4.431 -3.724 10.274 1.00 92.75 106 GLY A N 1
ATOM 826 C CA . GLY A 1 106 ? 5.496 -4.384 11.017 1.00 92.75 106 GLY A CA 1
ATOM 827 C C . GLY A 1 106 ? 6.843 -3.681 10.867 1.00 92.75 106 GLY A C 1
ATOM 828 O O . GLY A 1 106 ? 6.986 -2.673 10.171 1.00 92.75 106 GLY A O 1
ATOM 829 N N . THR A 1 107 ? 7.870 -4.254 11.491 1.00 89.31 107 THR A N 1
ATOM 830 C CA . THR A 1 107 ? 9.254 -3.771 11.418 1.00 89.31 107 THR A CA 1
ATOM 831 C C . THR A 1 107 ? 10.175 -4.845 10.845 1.00 89.31 107 THR A C 1
ATOM 833 O O . THR A 1 107 ? 10.055 -6.035 11.140 1.00 89.31 107 THR A O 1
ATOM 836 N N . GLY A 1 108 ? 11.119 -4.437 9.991 1.00 87.69 108 GLY A N 1
ATOM 837 C CA . GLY A 1 108 ? 12.101 -5.352 9.404 1.00 87.69 108 GLY A CA 1
ATOM 838 C C . GLY A 1 108 ? 11.450 -6.521 8.658 1.00 87.69 108 GLY A C 1
ATOM 839 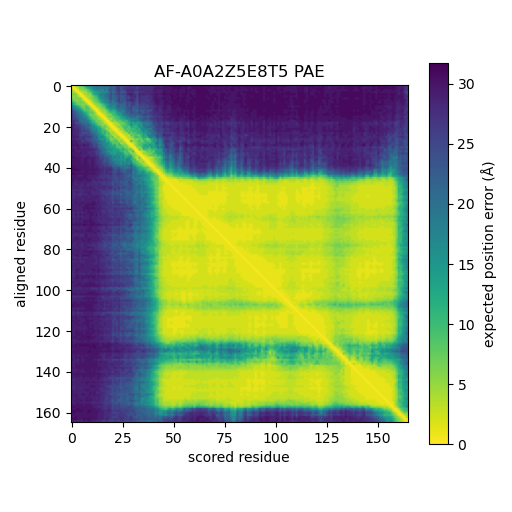O O . GLY A 1 108 ? 10.749 -6.312 7.672 1.00 87.69 108 GLY A O 1
ATOM 840 N N . ARG A 1 109 ? 11.689 -7.753 9.115 1.00 87.25 109 ARG A N 1
ATOM 841 C CA . ARG A 1 109 ? 11.121 -8.974 8.512 1.00 87.25 109 ARG A CA 1
ATOM 842 C C . ARG A 1 109 ? 9.802 -9.426 9.145 1.00 87.25 109 ARG A C 1
ATOM 844 O O . ARG A 1 109 ? 9.164 -10.318 8.601 1.00 87.25 109 ARG A O 1
ATOM 851 N N . ASN A 1 110 ? 9.396 -8.826 10.263 1.00 92.50 110 ASN A N 1
ATOM 852 C CA . ASN A 1 110 ? 8.171 -9.208 10.956 1.00 92.50 110 ASN A CA 1
ATOM 853 C C . ASN A 1 110 ? 6.970 -8.602 10.231 1.00 92.50 110 ASN A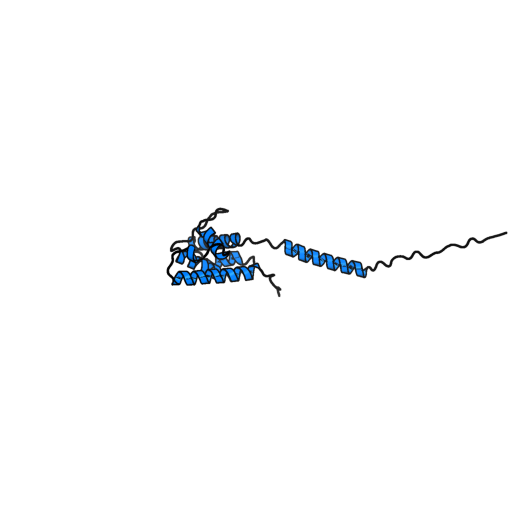 C 1
ATOM 855 O O . ASN A 1 110 ? 6.945 -7.387 10.015 1.00 92.50 110 ASN A O 1
ATOM 859 N N . LEU A 1 111 ? 6.011 -9.448 9.848 1.00 95.44 111 LEU A N 1
ATOM 860 C CA . LEU A 1 111 ? 4.765 -9.039 9.204 1.00 95.44 111 LEU A CA 1
ATOM 861 C C . LEU A 1 111 ? 3.641 -8.929 10.231 1.00 95.44 111 LEU A C 1
ATOM 863 O O . LEU A 1 111 ? 3.520 -9.770 11.121 1.00 95.44 111 LEU A O 1
ATOM 867 N N . THR A 1 112 ? 2.797 -7.912 10.091 1.00 96.50 112 THR A N 1
ATOM 868 C CA . THR A 1 112 ? 1.533 -7.833 10.837 1.00 96.50 112 THR A CA 1
ATOM 869 C C . THR A 1 112 ? 0.450 -8.687 10.177 1.00 96.50 112 THR A C 1
ATOM 871 O O . THR A 1 112 ? 0.583 -9.143 9.035 1.00 96.50 112 THR A O 1
ATOM 874 N N . ARG A 1 113 ? -0.672 -8.870 10.886 1.00 94.88 113 ARG A N 1
ATOM 875 C CA . ARG A 1 113 ? -1.888 -9.458 10.309 1.00 94.88 113 ARG A CA 1
ATOM 876 C C . ARG A 1 113 ? -2.355 -8.671 9.081 1.00 94.88 113 ARG A C 1
ATOM 878 O O . ARG A 1 113 ? -2.685 -9.282 8.074 1.00 94.88 113 ARG A O 1
ATOM 885 N N . ASP A 1 114 ? -2.321 -7.343 9.150 1.00 95.69 114 ASP A N 1
ATOM 886 C CA . ASP A 1 114 ? -2.763 -6.464 8.063 1.00 95.69 114 ASP A CA 1
ATOM 887 C C . ASP A 1 114 ? -1.850 -6.571 6.839 1.00 95.69 114 ASP A C 1
ATOM 889 O O . ASP A 1 114 ? -2.333 -6.661 5.714 1.00 95.69 114 ASP A O 1
ATOM 893 N N . GLU A 1 115 ? -0.529 -6.626 7.045 1.00 96.69 115 GLU A N 1
ATOM 894 C CA . GLU A 1 115 ? 0.437 -6.839 5.962 1.00 96.69 115 GLU A CA 1
ATOM 895 C C . GLU A 1 115 ? 0.236 -8.201 5.298 1.00 96.69 115 GLU A C 1
ATOM 897 O O . GLU A 1 115 ? 0.223 -8.292 4.072 1.00 96.69 115 GLU A O 1
ATOM 902 N N . THR A 1 116 ? 0.027 -9.247 6.099 1.00 95.12 116 THR A N 1
ATOM 903 C CA . THR A 1 116 ? -0.230 -10.605 5.600 1.00 95.12 116 THR A CA 1
ATOM 904 C C . THR A 1 116 ? -1.544 -10.668 4.819 1.00 95.12 116 THR A C 1
ATOM 906 O O . THR A 1 116 ? -1.580 -11.226 3.726 1.00 95.12 116 THR A O 1
ATOM 909 N N . MET A 1 117 ? -2.603 -10.034 5.332 1.00 94.44 117 MET A N 1
ATOM 910 C CA . MET A 1 117 ? -3.897 -9.911 4.657 1.00 94.44 117 MET A CA 1
ATOM 911 C C . MET A 1 117 ? -3.755 -9.176 3.320 1.00 94.44 117 MET A C 1
ATOM 913 O O . MET A 1 117 ? -4.223 -9.669 2.299 1.00 94.44 117 MET A O 1
ATOM 917 N N . LEU A 1 118 ? -3.079 -8.024 3.296 1.00 95.19 118 LEU A N 1
ATOM 918 C CA . LEU A 1 118 ? -2.897 -7.236 2.076 1.00 95.19 118 LEU A CA 1
ATOM 919 C C . LEU A 1 118 ? -2.102 -8.001 1.009 1.00 95.19 118 LEU A C 1
ATOM 921 O O . LEU A 1 118 ? -2.455 -7.947 -0.169 1.00 95.19 118 LEU A O 1
ATOM 925 N N . ILE A 1 119 ? -1.053 -8.727 1.412 1.00 95.06 119 ILE A N 1
ATOM 926 C CA . ILE A 1 119 ? -0.315 -9.624 0.513 1.00 95.06 119 ILE A CA 1
ATOM 927 C C . ILE A 1 119 ? -1.267 -10.677 -0.058 1.00 95.06 119 ILE A C 1
ATOM 929 O O . ILE A 1 119 ? -1.346 -10.802 -1.278 1.00 95.06 119 ILE A O 1
ATOM 933 N N . GLY A 1 120 ? -2.029 -11.353 0.806 1.00 92.56 120 GLY A N 1
ATOM 934 C CA . GLY A 1 120 ? -2.947 -12.418 0.412 1.00 92.56 120 GLY A CA 1
ATOM 935 C C . GLY A 1 120 ? -4.064 -11.967 -0.536 1.00 92.56 120 GLY A C 1
ATOM 936 O O . GLY A 1 120 ? -4.452 -12.681 -1.460 1.00 92.56 120 GLY A O 1
ATOM 937 N N . LEU A 1 121 ? -4.558 -10.742 -0.359 1.00 92.75 121 LEU A N 1
ATOM 938 C CA . LEU A 1 121 ? -5.547 -10.136 -1.253 1.00 92.75 121 LEU A CA 1
ATOM 939 C C . LEU A 1 121 ? -4.959 -9.819 -2.639 1.00 92.75 121 LEU A C 1
ATOM 941 O O . LEU A 1 121 ? -5.648 -9.948 -3.656 1.00 92.75 121 LEU A O 1
ATOM 945 N N . LEU A 1 122 ? -3.693 -9.393 -2.698 1.00 93.12 122 LEU A N 1
ATOM 946 C CA . LEU A 1 122 ? -3.025 -9.010 -3.945 1.00 93.12 122 LEU A CA 1
ATOM 947 C C . LEU A 1 122 ? -2.448 -10.210 -4.709 1.00 93.12 122 LEU A C 1
ATOM 949 O O . LEU A 1 122 ? -2.514 -10.234 -5.940 1.00 93.12 122 LEU A O 1
ATOM 953 N N . ASP A 1 123 ? -1.924 -11.224 -4.027 1.00 90.31 123 ASP A N 1
ATOM 954 C CA . ASP A 1 123 ? -1.512 -12.471 -4.681 1.00 90.31 123 ASP A CA 1
ATOM 955 C C . ASP A 1 123 ? -2.712 -13.378 -5.023 1.00 90.31 123 ASP A C 1
ATOM 957 O O . ASP A 1 123 ? -2.642 -14.170 -5.964 1.00 90.31 123 ASP A O 1
ATOM 961 N N . GLY A 1 124 ? -3.855 -13.167 -4.362 1.00 86.25 124 GLY A N 1
ATOM 962 C CA . GLY A 1 124 ? -5.099 -13.902 -4.578 1.00 86.25 124 GLY A CA 1
ATOM 963 C C . GLY A 1 124 ? -5.218 -15.190 -3.764 1.00 86.25 124 GLY A C 1
ATOM 964 O O . GLY A 1 124 ? -6.126 -15.971 -4.035 1.00 86.25 124 GLY A O 1
ATOM 965 N N . SER A 1 125 ? -4.331 -15.419 -2.796 1.00 86.38 125 SER A N 1
ATOM 966 C CA . SER A 1 125 ? -4.403 -16.545 -1.858 1.00 86.38 125 SER A CA 1
ATOM 967 C C . SER A 1 125 ? -5.515 -16.395 -0.822 1.00 86.38 125 SER A C 1
ATOM 969 O O . SER A 1 125 ? -5.946 -17.398 -0.255 1.00 86.38 125 SER A O 1
ATOM 971 N N . VAL A 1 126 ? -6.005 -15.172 -0.592 1.00 82.12 126 VAL A N 1
ATOM 972 C CA . VAL A 1 126 ? -7.096 -14.906 0.347 1.00 82.12 126 VAL A CA 1
ATOM 973 C C . VAL A 1 126 ? -8.304 -14.301 -0.384 1.00 82.12 126 VAL A C 1
ATOM 975 O O . VAL A 1 126 ? -8.150 -13.297 -1.089 1.00 82.12 126 VAL A O 1
ATOM 978 N N . PRO A 1 127 ? -9.514 -14.877 -0.231 1.00 74.19 127 PRO A N 1
ATOM 979 C CA . PRO A 1 127 ? -10.739 -14.302 -0.775 1.00 74.19 127 PRO A CA 1
ATOM 980 C C . PRO A 1 127 ? -11.073 -12.949 -0.133 1.00 74.19 127 PRO A C 1
ATOM 982 O O . PRO A 1 127 ? -10.926 -12.754 1.072 1.00 74.19 127 PRO A O 1
ATOM 985 N N . GLN A 1 128 ? -11.582 -12.018 -0.942 1.00 68.88 128 GLN A N 1
ATOM 986 C CA . GLN A 1 128 ? -11.931 -10.661 -0.501 1.00 68.88 128 GLN A CA 1
ATOM 987 C C . GLN A 1 128 ? -13.014 -10.647 0.593 1.00 68.88 128 GLN A C 1
ATOM 989 O O . GLN A 1 128 ? -12.890 -9.904 1.564 1.00 68.88 128 GLN A O 1
ATOM 994 N N . GLY A 1 129 ? -14.032 -11.507 0.466 1.00 65.06 129 GLY A N 1
ATOM 995 C CA . GLY A 1 129 ? -15.181 -11.562 1.380 1.00 65.06 129 GLY A CA 1
ATOM 996 C C . GLY A 1 129 ? -14.888 -12.126 2.773 1.00 65.06 129 GLY A C 1
ATOM 997 O O . GLY A 1 129 ? -15.660 -11.879 3.691 1.00 65.06 129 GLY A O 1
ATOM 998 N N . ASP A 1 130 ? -13.765 -12.825 2.953 1.00 62.06 130 ASP A N 1
ATOM 999 C CA . ASP A 1 130 ? -13.429 -13.481 4.225 1.00 62.06 130 ASP A CA 1
ATOM 1000 C C . ASP A 1 130 ? -12.565 -12.595 5.141 1.00 62.06 130 ASP A C 1
ATOM 1002 O O . ASP A 1 130 ? -12.297 -12.944 6.292 1.00 62.06 130 ASP A O 1
ATOM 1006 N N . CYS A 1 131 ? -12.083 -11.454 4.636 1.00 61.34 131 CYS A N 1
ATOM 1007 C CA . CYS A 1 131 ? -11.065 -10.658 5.323 1.00 61.34 131 CYS A CA 1
ATOM 1008 C C . CYS A 1 131 ? -11.625 -9.539 6.197 1.00 61.34 131 CYS A C 1
ATOM 1010 O O . CYS A 1 131 ? -11.041 -9.234 7.240 1.00 61.34 131 CYS A O 1
ATOM 1012 N N . ILE A 1 132 ? -12.688 -8.871 5.738 1.00 69.81 132 ILE A N 1
ATOM 1013 C CA . ILE A 1 132 ? -13.162 -7.620 6.332 1.00 69.81 132 ILE A CA 1
ATOM 1014 C C . ILE A 1 132 ? -14.687 -7.551 6.268 1.00 69.81 132 ILE A C 1
ATOM 1016 O O . ILE A 1 132 ? -15.269 -7.555 5.186 1.00 69.81 132 ILE A O 1
ATOM 1020 N N . ASP A 1 133 ? -15.314 -7.401 7.432 1.00 75.31 133 ASP A N 1
ATOM 1021 C CA . ASP A 1 133 ? -16.721 -7.027 7.534 1.00 75.31 133 ASP A CA 1
ATOM 1022 C C . ASP A 1 133 ? -16.835 -5.502 7.379 1.00 75.31 133 ASP A C 1
ATOM 1024 O O . ASP A 1 133 ? -16.382 -4.744 8.240 1.00 75.31 133 ASP A O 1
ATOM 1028 N N . CYS A 1 134 ? -17.336 -5.030 6.234 1.00 76.31 134 CYS A N 1
ATOM 1029 C CA . CYS A 1 134 ? -17.461 -3.600 5.947 1.00 76.31 134 CYS A CA 1
ATOM 1030 C C . CYS A 1 134 ? -18.725 -3.280 5.130 1.00 76.31 134 CYS A C 1
ATOM 1032 O O . CYS A 1 134 ? -19.277 -4.160 4.463 1.00 76.31 134 CYS A O 1
ATOM 1034 N N . PRO A 1 135 ? -19.203 -2.016 5.142 1.00 80.88 135 PRO A N 1
ATOM 1035 C CA . PRO A 1 135 ? -20.387 -1.625 4.384 1.00 80.88 135 PRO A CA 1
ATOM 1036 C C . PRO A 1 135 ? -20.250 -1.951 2.893 1.00 80.88 135 PRO A C 1
ATOM 1038 O O . PRO A 1 135 ? -19.195 -1.728 2.296 1.00 80.88 135 PRO A O 1
ATOM 1041 N N . ALA A 1 136 ? -21.344 -2.388 2.259 1.00 78.19 136 ALA A N 1
ATOM 1042 C CA . ALA A 1 136 ? -21.344 -2.874 0.873 1.00 78.19 136 ALA A CA 1
ATOM 1043 C C . ALA A 1 136 ? -20.725 -1.893 -0.148 1.00 78.19 136 ALA A C 1
ATOM 1045 O O . ALA A 1 136 ? -20.108 -2.317 -1.126 1.00 78.19 136 ALA A O 1
ATOM 1046 N N . GLY A 1 137 ? -20.866 -0.580 0.069 1.00 78.75 137 GLY A N 1
ATOM 1047 C CA . GLY A 1 137 ? -20.232 0.443 -0.772 1.00 78.75 137 GLY A CA 1
ATOM 1048 C C . GLY A 1 137 ? -18.702 0.431 -0.678 1.00 78.75 137 GLY A C 1
ATOM 1049 O O . GLY A 1 137 ? -18.022 0.424 -1.705 1.00 78.75 137 GLY A O 1
ATOM 1050 N N . THR A 1 138 ? -18.164 0.364 0.542 1.00 83.88 138 THR A N 1
ATOM 1051 C CA . THR A 1 138 ? -16.721 0.282 0.812 1.00 83.88 138 THR A CA 1
ATOM 1052 C C . THR A 1 138 ? -16.143 -1.035 0.308 1.00 83.88 138 THR A C 1
ATOM 1054 O O . THR A 1 138 ? -15.093 -1.016 -0.331 1.00 83.88 138 THR A O 1
ATOM 1057 N N . ALA A 1 139 ? -16.860 -2.148 0.499 1.00 84.69 139 ALA A N 1
ATOM 1058 C CA . ALA A 1 139 ? -16.463 -3.462 -0.005 1.00 84.69 139 ALA A CA 1
ATOM 1059 C C . ALA A 1 139 ? -16.251 -3.441 -1.527 1.00 84.69 139 ALA A C 1
ATOM 1061 O O . ALA A 1 139 ? -15.168 -3.754 -2.012 1.00 84.69 139 ALA A O 1
ATOM 1062 N N . A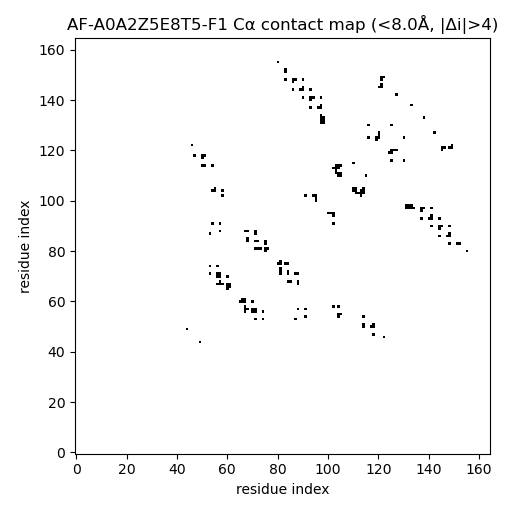RG A 1 140 ? -17.234 -2.946 -2.294 1.00 86.19 140 ARG A N 1
ATOM 1063 C CA . ARG A 1 140 ? -17.136 -2.870 -3.765 1.00 86.19 140 ARG A CA 1
ATOM 1064 C C . ARG A 1 140 ? -15.993 -1.975 -4.245 1.00 86.19 140 ARG A C 1
ATOM 1066 O O . ARG A 1 140 ? -15.322 -2.303 -5.225 1.00 86.19 140 ARG A O 1
ATOM 1073 N N . ALA A 1 141 ? -15.788 -0.831 -3.591 1.00 89.75 141 ALA A N 1
ATOM 1074 C CA . ALA A 1 141 ? -14.693 0.074 -3.929 1.00 89.75 141 ALA A CA 1
ATOM 1075 C C . ALA A 1 141 ? -13.330 -0.571 -3.635 1.00 89.75 141 ALA A C 1
ATOM 1077 O O . ALA A 1 141 ? -12.422 -0.504 -4.467 1.00 89.75 141 ALA A O 1
ATOM 1078 N N . PHE A 1 142 ? -13.207 -1.245 -2.491 1.00 91.25 142 PHE A N 1
ATOM 1079 C CA . PHE A 1 142 ? -11.999 -1.959 -2.099 1.00 91.25 142 PHE A CA 1
ATOM 1080 C C . PHE A 1 142 ? -11.698 -3.133 -3.039 1.00 91.25 142 PHE A C 1
ATOM 1082 O O . PHE A 1 142 ? -10.571 -3.252 -3.519 1.00 91.25 142 PHE A O 1
ATOM 1089 N N . ASP A 1 143 ? -12.708 -3.913 -3.425 1.00 90.19 143 ASP A N 1
ATOM 1090 C CA . ASP A 1 143 ? -12.565 -5.003 -4.396 1.00 90.19 143 ASP A CA 1
ATOM 1091 C C . ASP A 1 143 ? -12.062 -4.505 -5.752 1.00 90.19 143 ASP A C 1
ATOM 1093 O O . ASP A 1 143 ? -11.169 -5.106 -6.362 1.00 90.19 143 ASP A O 1
ATOM 1097 N N . SER A 1 144 ? -12.608 -3.376 -6.215 1.00 90.69 144 SER A N 1
ATOM 1098 C CA . SER A 1 144 ? -12.172 -2.714 -7.445 1.00 90.69 144 SER A CA 1
ATOM 1099 C C . SER A 1 144 ? -10.721 -2.229 -7.343 1.00 90.69 144 SER A C 1
ATOM 1101 O O . SER A 1 144 ? -9.931 -2.423 -8.274 1.00 90.69 144 SER A O 1
ATOM 1103 N N . ALA A 1 145 ? -10.332 -1.645 -6.207 1.00 94.69 145 ALA A N 1
ATOM 1104 C CA . ALA A 1 145 ? -8.960 -1.206 -5.958 1.00 94.69 145 ALA A CA 1
ATOM 1105 C C . ALA A 1 145 ? -7.976 -2.385 -5.924 1.00 94.69 145 ALA A C 1
ATOM 1107 O O . ALA A 1 145 ? -6.909 -2.309 -6.535 1.00 94.69 145 ALA A O 1
ATOM 1108 N N . ILE A 1 146 ? -8.344 -3.504 -5.295 1.00 93.62 146 ILE A N 1
ATOM 1109 C CA . ILE A 1 146 ? -7.537 -4.731 -5.295 1.00 93.62 146 ILE A CA 1
ATOM 1110 C C . ILE A 1 146 ? -7.371 -5.243 -6.726 1.00 93.62 146 ILE A C 1
ATOM 1112 O O . ILE A 1 146 ? -6.245 -5.435 -7.184 1.00 93.62 146 ILE A O 1
ATOM 1116 N N . ARG A 1 147 ? -8.471 -5.432 -7.468 1.00 92.44 147 ARG A N 1
ATOM 1117 C CA . ARG A 1 147 ? -8.423 -5.982 -8.833 1.00 92.44 147 ARG A CA 1
ATOM 1118 C C . ARG A 1 147 ? -7.583 -5.111 -9.767 1.00 92.44 147 ARG A C 1
ATOM 1120 O O . ARG A 1 147 ? -6.734 -5.635 -10.484 1.00 92.44 147 ARG A O 1
ATOM 1127 N N . SER A 1 148 ? -7.799 -3.799 -9.752 1.00 93.56 148 SER A N 1
ATOM 1128 C CA . SER A 1 148 ? -7.034 -2.863 -10.584 1.00 93.56 148 SER A CA 1
ATOM 1129 C C . SER A 1 148 ? -5.551 -2.831 -10.208 1.00 93.56 148 SER A C 1
ATOM 1131 O O . SER A 1 148 ? -4.703 -2.899 -11.097 1.00 93.56 148 SER A O 1
ATOM 1133 N N . THR A 1 149 ? -5.220 -2.829 -8.912 1.00 95.56 149 THR A N 1
ATOM 1134 C CA . THR A 1 149 ? -3.824 -2.882 -8.449 1.00 95.56 149 THR A CA 1
ATOM 1135 C C . THR A 1 149 ? -3.142 -4.174 -8.889 1.00 95.56 149 THR A C 1
ATOM 1137 O O . THR A 1 149 ? -2.019 -4.127 -9.383 1.00 95.56 149 THR A O 1
ATOM 1140 N N . ARG A 1 150 ? -3.826 -5.323 -8.800 1.00 93.12 150 ARG A N 1
ATOM 1141 C CA . ARG A 1 150 ? -3.306 -6.615 -9.281 1.00 93.12 150 ARG A CA 1
ATOM 1142 C C . ARG A 1 150 ? -3.011 -6.594 -10.775 1.00 93.12 150 ARG A C 1
ATOM 1144 O O . ARG A 1 150 ? -1.932 -7.011 -11.185 1.00 93.12 150 ARG A O 1
ATOM 1151 N N . ILE A 1 151 ? -3.937 -6.075 -11.581 1.00 91.44 151 ILE A N 1
ATOM 1152 C CA . ILE A 1 151 ? -3.733 -5.920 -13.029 1.00 91.44 151 ILE A CA 1
ATOM 1153 C C . ILE A 1 151 ? -2.505 -5.046 -13.290 1.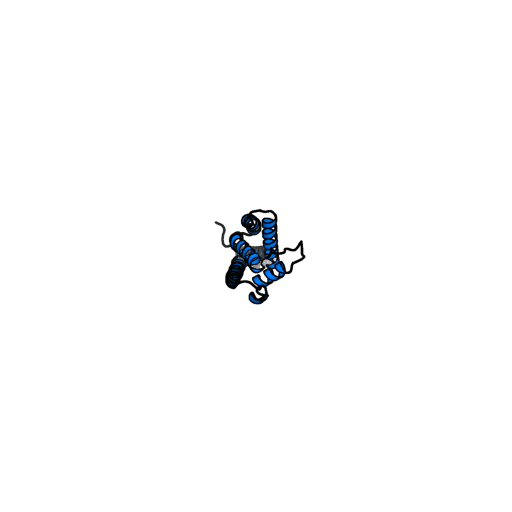00 91.44 151 ILE A C 1
ATOM 1155 O O . ILE A 1 151 ? -1.635 -5.423 -14.071 1.00 91.44 151 ILE A O 1
ATOM 1159 N N . MET A 1 152 ? -2.392 -3.912 -12.597 1.00 92.50 152 MET A N 1
ATOM 1160 C CA . MET A 1 152 ? -1.267 -2.999 -12.771 1.00 92.50 152 MET A CA 1
ATOM 1161 C C . MET A 1 152 ? 0.065 -3.630 -12.342 1.00 92.50 152 MET A C 1
ATOM 1163 O O . MET A 1 152 ? 1.051 -3.493 -13.059 1.00 92.50 152 MET A O 1
ATOM 1167 N N . MET A 1 153 ? 0.089 -4.387 -11.239 1.00 91.06 153 MET A N 1
ATOM 1168 C CA . MET A 1 153 ? 1.252 -5.176 -10.816 1.00 91.06 153 MET A CA 1
ATOM 1169 C C . MET A 1 153 ? 1.663 -6.173 -11.898 1.00 91.06 153 MET A C 1
ATOM 1171 O O . MET A 1 153 ? 2.834 -6.223 -12.258 1.00 91.06 153 MET A O 1
ATOM 1175 N N . VAL A 1 154 ? 0.720 -6.931 -12.463 1.00 89.69 154 VAL A N 1
ATOM 1176 C CA . VAL A 1 154 ? 1.018 -7.886 -13.539 1.00 89.69 154 VAL A CA 1
ATOM 1177 C C . VAL A 1 154 ? 1.591 -7.167 -14.760 1.00 89.69 154 VAL A C 1
ATOM 1179 O O . VAL A 1 154 ? 2.629 -7.589 -15.261 1.00 89.69 154 VAL A O 1
ATOM 1182 N N . LEU A 1 155 ? 0.981 -6.069 -15.211 1.00 87.25 155 LEU A N 1
ATOM 1183 C CA . LEU A 1 155 ? 1.445 -5.314 -16.382 1.00 87.25 155 LEU A CA 1
ATOM 1184 C C . LEU A 1 155 ? 2.863 -4.762 -16.192 1.00 87.25 155 LEU A C 1
ATOM 1186 O O . LEU A 1 155 ? 3.723 -4.928 -17.055 1.00 87.25 155 LEU A O 1
ATOM 1190 N N . VAL A 1 156 ? 3.111 -4.143 -15.041 1.00 86.81 156 VAL A N 1
ATOM 1191 C CA . VAL A 1 156 ? 4.368 -3.456 -14.735 1.00 86.81 156 VAL A CA 1
ATOM 1192 C C . VAL A 1 156 ? 5.496 -4.443 -14.402 1.00 86.81 156 VAL A C 1
ATOM 1194 O O . VAL A 1 156 ? 6.658 -4.189 -14.722 1.00 86.81 156 VAL A O 1
ATOM 1197 N N . MET A 1 157 ? 5.177 -5.592 -13.797 1.00 83.31 157 MET A N 1
ATOM 1198 C CA . MET A 1 157 ? 6.170 -6.594 -13.385 1.00 83.31 157 MET A CA 1
ATOM 1199 C C . MET A 1 157 ? 6.437 -7.675 -14.445 1.00 83.31 157 MET A C 1
ATOM 1201 O O . MET A 1 157 ? 7.467 -8.346 -14.361 1.00 83.31 157 MET A O 1
ATOM 1205 N N . SER A 1 158 ? 5.554 -7.852 -15.438 1.00 77.56 158 SER A N 1
ATOM 1206 C CA . SER A 1 158 ? 5.693 -8.895 -16.476 1.00 77.56 158 SER A CA 1
ATOM 1207 C C . SER A 1 158 ? 6.345 -8.413 -17.780 1.00 77.56 158 SER A C 1
ATOM 1209 O O . SER A 1 158 ? 6.697 -9.243 -18.618 1.00 77.56 158 SER A O 1
ATOM 1211 N N . GLY A 1 159 ? 6.523 -7.104 -17.988 1.00 66.06 159 GLY A N 1
ATOM 1212 C CA . GLY A 1 159 ? 7.035 -6.556 -19.252 1.00 66.06 159 GLY A CA 1
ATOM 1213 C C . GLY A 1 159 ? 8.562 -6.357 -19.306 1.00 66.06 159 GLY A C 1
ATOM 1214 O O . GLY A 1 159 ? 9.163 -5.941 -18.312 1.00 66.06 159 GLY A O 1
ATOM 1215 N N . PRO A 1 160 ? 9.228 -6.573 -20.464 1.00 56.94 160 PRO A N 1
ATOM 1216 C CA . PRO A 1 160 ? 10.445 -5.837 -20.780 1.00 56.94 160 PRO A CA 1
ATOM 1217 C C . PRO A 1 160 ? 10.036 -4.385 -21.058 1.00 56.94 160 PRO A C 1
ATOM 1219 O O . PRO A 1 160 ? 9.179 -4.147 -21.905 1.00 56.94 160 PRO A O 1
ATOM 1222 N N . VAL A 1 161 ? 10.610 -3.416 -20.340 1.00 53.06 161 VAL A N 1
ATOM 1223 C CA . VAL A 1 161 ? 10.425 -1.990 -20.658 1.00 53.06 161 VAL A CA 1
ATOM 1224 C C . VAL A 1 161 ? 10.925 -1.773 -22.087 1.00 53.06 161 VAL A C 1
ATOM 1226 O O . VAL A 1 161 ? 12.127 -1.785 -22.347 1.00 53.06 161 VAL A O 1
ATOM 1229 N N . GLY A 1 162 ? 9.990 -1.692 -23.031 1.00 49.75 162 GLY A N 1
ATOM 1230 C CA . GLY A 1 162 ? 10.267 -1.461 -24.436 1.00 49.75 162 GLY A CA 1
ATOM 1231 C C . GLY A 1 162 ? 10.768 -0.039 -24.641 1.00 49.75 162 GLY A C 1
ATOM 1232 O O . GLY A 1 162 ? 10.034 0.907 -24.382 1.00 49.75 162 GLY A O 1
ATOM 1233 N N . THR A 1 163 ? 12.003 0.042 -25.143 1.00 47.69 163 THR A N 1
ATOM 1234 C CA . THR A 1 163 ? 12.594 1.124 -25.952 1.00 47.69 163 THR A CA 1
ATOM 1235 C C . THR A 1 163 ? 12.540 2.537 -25.373 1.00 47.69 163 THR A C 1
ATOM 1237 O O . THR A 1 163 ? 11.557 3.259 -25.510 1.00 47.69 163 THR A O 1
ATOM 1240 N N . GLN A 1 164 ? 13.676 2.943 -24.793 1.00 40.69 164 GLN A N 1
ATOM 1241 C CA . GLN A 1 164 ? 14.026 4.352 -24.630 1.00 40.69 164 GLN A CA 1
ATOM 1242 C C . GLN A 1 164 ? 14.125 5.050 -26.002 1.00 40.69 164 GLN A C 1
ATOM 1244 O O . GLN A 1 164 ? 14.565 4.394 -26.953 1.00 40.69 164 GLN A O 1
ATOM 1249 N N . PRO A 1 165 ? 13.726 6.333 -26.103 1.00 44.19 165 PRO A N 1
ATOM 1250 C CA . PRO A 1 165 ? 14.024 7.172 -27.262 1.00 44.19 165 PRO A CA 1
ATOM 1251 C C . PRO A 1 165 ? 15.522 7.480 -27.387 1.00 44.19 165 PRO A C 1
ATOM 1253 O O . PRO A 1 165 ? 16.216 7.503 -26.343 1.00 44.19 165 PRO A O 1
#

Sequence (165 aa):
MRTKEITRHGAATVPIIDRRSMLREDVKMMHSAITRAAAATRRQINPSTLVTSVARRWRSARDLGLPAQARLYALLSPRNWEMMTPAFDSLMALCESALSRPFATGTGRNLTRDETMLIGLLDGSVPQGDCIDCPAGTARAFDSAIRSTRIMMVLVMSGPVGTQP

Radius of gyration: 30.56 Å; Cα contacts (8 Å, |Δi|>4): 114; chains: 1; bounding box: 98×57×76 Å

Mean predicted aligned error: 14.1 Å

Foldseek 3Di:
DDDDDDDDDDDDPDPPPPPVVVVVVVVVVVVVVVVVVVVVPLPPDDVLNVLLVLLVQQLVCVVVVHDSLVSSLVVQVVLPLSVLSVLSNQLLVLLCQQQVHHQDHDPDPDGDPSSVVLSCLLVVVDDLVVRGDGPPVSSVSNNVSSVVSSVSCCVSSVDDPPDDD

pLDDT: mean 76.65, std 22.49, range [33.19, 98.06]

Secondary structure (DSSP, 8-state):
------------------HHHHHHHHHHHHHHHHHHHHHHT-----HHHHHHHHHHHHHHHHHTT--HHHHHHHHHGGGT-GGGHHHHHHHHHHHHHHHTSPPP---TTPPPHHHHHHHHHHHTSS-GGGT----HHHHHHHHHHHHHHHHHHHHHHHS------

Solvent-accessible surface area (backbone atoms only — not comparable to full-atom values): 9953 Å² total; per-residue (Å²): 136,85,90,82,90,78,82,87,84,76,83,81,81,72,80,81,74,59,66,72,56,57,57,52,50,52,54,54,50,51,52,53,49,50,56,50,52,60,58,68,67,56,73,82,73,55,64,60,60,51,52,49,52,49,54,43,49,37,46,53,21,55,77,68,75,43,70,34,54,63,53,40,28,68,70,26,43,88,74,78,43,39,85,48,24,65,45,53,50,51,36,52,55,39,48,25,62,39,66,74,42,84,77,56,71,56,62,94,90,50,73,29,73,54,46,51,49,53,41,24,50,57,76,60,82,36,66,75,83,80,75,57,86,49,60,71,71,54,45,54,54,37,52,51,33,44,54,52,40,38,53,49,49,50,58,68,72,71,53,79,88,77,74,84,133